Protein AF-A0A1Q6HE09-F1 (afdb_monomer)

Sequence (109 aa):
MLKGKSVRYVHKNDDCKEWLILRAIYGRANKAYDLITKDKTEAYLPMRYRHKIIKGKKKRILEPLIPNIIFVYAERTLIETLVKDTPELYFLNYYYNHFEKGPDGKIFH

pLDDT: mean 80.17, std 18.21, range [34.72, 96.44]

Structure (mmCIF, N/CA/C/O backbone):
data_AF-A0A1Q6HE09-F1
#
_entry.id   AF-A0A1Q6HE09-F1
#
loop_
_atom_site.group_PDB
_atom_site.id
_atom_site.type_symbol
_atom_site.label_atom_id
_atom_site.label_alt_id
_atom_site.label_comp_id
_atom_site.label_asym_id
_atom_site.label_entity_id
_atom_site.label_seq_id
_atom_site.pdbx_PDB_ins_code
_atom_site.Cartn_x
_atom_site.Cartn_y
_atom_site.Cartn_z
_atom_site.occupancy
_atom_site.B_iso_or_equiv
_atom_site.auth_seq_id
_atom_site.auth_comp_id
_atom_site.auth_asym_id
_atom_site.auth_atom_id
_atom_site.pdbx_PDB_model_num
ATOM 1 N N . MET A 1 1 ? -13.437 -33.262 -9.861 1.00 34.72 1 MET A N 1
ATOM 2 C CA . MET A 1 1 ? -12.396 -32.286 -9.462 1.00 34.72 1 MET A CA 1
ATOM 3 C C . MET A 1 1 ? -12.398 -31.133 -10.453 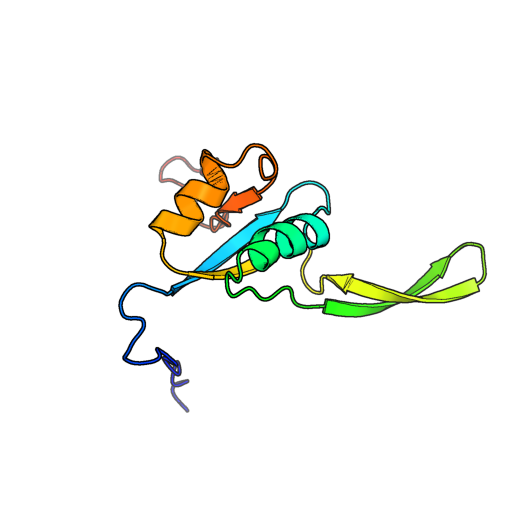1.00 34.72 1 MET A C 1
ATOM 5 O O . MET A 1 1 ? -11.994 -31.320 -11.594 1.00 34.72 1 MET A O 1
ATOM 9 N N . LEU A 1 2 ? -12.916 -29.968 -10.064 1.00 35.47 2 LEU A N 1
ATOM 10 C CA . LEU A 1 2 ? -12.880 -28.775 -10.911 1.00 35.47 2 LEU A CA 1
ATOM 11 C C . LEU A 1 2 ? -11.468 -28.179 -10.839 1.00 35.47 2 LEU A C 1
ATOM 13 O O . LEU A 1 2 ? -11.076 -27.637 -9.810 1.00 35.47 2 LEU A O 1
ATOM 17 N N . LYS A 1 3 ? -10.692 -28.321 -11.920 1.00 40.91 3 LYS A N 1
ATOM 18 C CA . LYS A 1 3 ? -9.442 -27.576 -12.124 1.00 40.91 3 LYS A CA 1
ATOM 19 C C . LYS A 1 3 ? -9.781 -26.085 -12.080 1.00 40.91 3 LYS A C 1
ATOM 21 O O . LYS A 1 3 ? -10.485 -25.595 -12.962 1.00 40.91 3 LYS A O 1
ATOM 26 N N . GLY A 1 4 ? -9.310 -25.385 -11.050 1.00 37.81 4 GLY A N 1
ATOM 27 C CA . GLY A 1 4 ? -9.429 -23.934 -10.955 1.00 37.81 4 GLY A CA 1
ATOM 28 C C . GLY A 1 4 ? -8.797 -23.293 -12.187 1.00 37.81 4 GLY A C 1
ATOM 29 O O . GLY A 1 4 ? -7.599 -23.437 -12.425 1.00 37.81 4 GLY A O 1
ATOM 30 N N . LYS A 1 5 ? -9.613 -22.631 -13.011 1.00 40.75 5 LYS A N 1
ATOM 31 C CA . LYS A 1 5 ? -9.126 -21.830 -14.132 1.00 40.75 5 LYS A CA 1
ATOM 32 C C . LYS A 1 5 ? -8.555 -20.542 -13.546 1.00 40.75 5 LYS A C 1
ATOM 34 O O . LYS A 1 5 ? -9.312 -19.708 -13.059 1.00 40.75 5 LYS A O 1
ATOM 39 N N . SER A 1 6 ? -7.232 -20.392 -13.577 1.00 46.84 6 SER A N 1
ATOM 40 C CA . SER A 1 6 ? -6.602 -19.080 -13.417 1.00 46.84 6 SER A CA 1
ATOM 41 C C . SER A 1 6 ? -7.088 -18.207 -14.571 1.00 46.84 6 SER A C 1
ATOM 43 O O . SER A 1 6 ? -6.779 -18.474 -15.735 1.00 46.84 6 SER A O 1
ATOM 45 N N . VAL A 1 7 ? -7.949 -17.237 -14.271 1.00 51.34 7 VAL A N 1
ATOM 46 C CA . VAL A 1 7 ? -8.474 -16.317 -15.276 1.00 51.34 7 VAL A CA 1
ATOM 47 C C . VAL A 1 7 ? -7.388 -15.275 -15.499 1.00 51.34 7 VAL A C 1
ATOM 49 O O . VAL A 1 7 ? -7.239 -14.344 -14.712 1.00 51.34 7 VAL A O 1
ATOM 52 N N . ARG A 1 8 ? -6.576 -15.460 -16.544 1.00 48.25 8 ARG A N 1
ATOM 53 C CA . ARG A 1 8 ? -5.688 -14.406 -17.039 1.00 48.25 8 ARG A CA 1
ATOM 54 C C . ARG A 1 8 ? -6.568 -13.295 -17.615 1.00 48.25 8 ARG A C 1
ATOM 56 O O . ARG A 1 8 ? -6.840 -13.279 -18.810 1.00 48.25 8 ARG A O 1
ATOM 63 N N . TYR A 1 9 ? -7.042 -12.391 -16.763 1.00 51.88 9 TYR A N 1
ATOM 64 C CA . TYR A 1 9 ? -7.539 -11.084 -17.187 1.00 51.88 9 TYR A CA 1
ATOM 65 C C . TYR A 1 9 ? -6.330 -10.231 -17.581 1.00 51.88 9 TYR A C 1
ATOM 67 O O . TYR A 1 9 ? -5.954 -9.306 -16.874 1.00 51.88 9 TYR A O 1
ATOM 75 N N . VAL A 1 10 ? -5.665 -10.602 -18.674 1.00 52.59 10 VAL A N 1
ATOM 76 C CA . VAL A 1 10 ? -4.670 -9.740 -19.307 1.00 52.59 10 VAL A CA 1
ATOM 77 C C . VAL A 1 10 ? -5.427 -9.005 -20.397 1.00 52.59 10 VAL A C 1
ATOM 79 O O . VAL A 1 10 ? -5.881 -9.613 -21.370 1.00 52.59 10 VAL A O 1
ATOM 82 N N . HIS A 1 11 ? -5.656 -7.710 -20.185 1.00 53.38 11 HIS A N 1
ATOM 83 C CA . HIS A 1 11 ? -6.131 -6.837 -21.247 1.00 53.38 11 HIS A CA 1
ATOM 84 C C . HIS A 1 11 ? -5.120 -6.941 -22.393 1.00 53.38 11 HIS A C 1
ATOM 86 O O . HIS A 1 11 ? -3.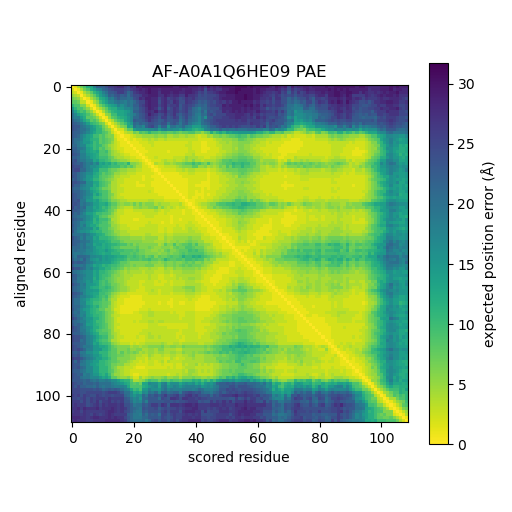952 -6.618 -22.219 1.00 53.38 11 HIS A O 1
ATOM 92 N N . LYS A 1 12 ? -5.572 -7.406 -23.561 1.00 51.88 12 LYS A N 1
ATOM 93 C CA . LYS A 1 12 ? -4.769 -7.728 -24.760 1.00 51.88 12 LYS A CA 1
ATOM 94 C C . LYS A 1 12 ? -3.986 -6.535 -25.363 1.00 51.88 12 LYS A C 1
ATOM 96 O O . LYS A 1 12 ? -3.427 -6.669 -26.440 1.00 51.88 12 LYS A O 1
ATOM 101 N N . ASN A 1 13 ? -4.009 -5.378 -24.696 1.00 55.62 13 ASN A N 1
ATOM 102 C CA . ASN A 1 13 ? -3.363 -4.124 -25.089 1.00 55.62 13 ASN A CA 1
ATOM 103 C C . ASN A 1 13 ? -2.250 -3.688 -24.109 1.00 55.62 13 ASN A C 1
ATOM 105 O O . ASN A 1 13 ? -1.630 -2.657 -24.336 1.00 55.62 13 ASN A O 1
ATOM 109 N N . ASP A 1 14 ? -2.016 -4.437 -23.025 1.00 61.16 14 ASP A N 1
ATOM 110 C CA . ASP A 1 14 ? -1.046 -4.136 -21.961 1.00 61.16 14 ASP A CA 1
ATOM 111 C C . ASP A 1 14 ? -0.009 -5.274 -21.854 1.00 61.16 14 ASP A C 1
ATOM 113 O O . ASP A 1 14 ? 0.302 -5.744 -20.763 1.00 61.16 14 ASP A O 1
ATOM 117 N N . ASP A 1 15 ? 0.527 -5.750 -22.984 1.00 68.06 15 ASP A N 1
ATOM 118 C CA . ASP A 1 15 ? 1.436 -6.915 -23.036 1.00 68.06 15 ASP A CA 1
ATOM 119 C C . ASP A 1 15 ? 2.695 -6.774 -22.146 1.00 68.06 15 ASP A C 1
ATOM 121 O O . ASP A 1 15 ? 3.351 -7.771 -21.844 1.00 68.06 15 ASP A O 1
ATOM 125 N N . CYS A 1 16 ? 3.006 -5.560 -21.675 1.00 81.69 16 CYS A N 1
ATOM 126 C CA . CYS A 1 16 ? 4.119 -5.269 -20.768 1.00 81.69 16 CYS A CA 1
ATOM 127 C C . CYS A 1 16 ? 3.726 -5.100 -19.288 1.00 81.69 16 CYS A C 1
ATOM 129 O O . CYS A 1 16 ? 4.623 -5.029 -18.446 1.00 81.69 16 CYS A O 1
ATOM 131 N N . LYS A 1 17 ? 2.433 -5.007 -18.937 1.00 88.62 17 LYS A N 1
ATOM 132 C CA . LYS A 1 17 ? 2.010 -4.825 -17.538 1.00 88.62 17 LYS A CA 1
ATOM 133 C C . LYS A 1 17 ? 1.675 -6.152 -16.874 1.00 88.62 17 LYS A C 1
ATOM 135 O O . LYS A 1 17 ? 1.031 -7.029 -17.445 1.00 88.62 17 LYS A O 1
ATOM 140 N N . GLU A 1 18 ? 2.050 -6.263 -15.610 1.00 88.69 18 GLU A N 1
ATOM 141 C CA . GLU A 1 18 ? 1.722 -7.400 -14.760 1.00 88.69 18 GLU A CA 1
ATOM 142 C C . GLU A 1 18 ? 1.332 -6.934 -13.353 1.00 88.69 18 GLU A C 1
ATOM 144 O O . GLU A 1 18 ? 1.621 -5.811 -12.938 1.00 88.69 18 GLU A O 1
ATOM 149 N N . TRP A 1 19 ? 0.644 -7.803 -12.610 1.00 91.56 19 TRP A N 1
ATOM 150 C CA . TRP A 1 19 ? 0.371 -7.572 -11.195 1.00 91.56 19 TRP A CA 1
ATOM 151 C C . TRP A 1 19 ? 1.619 -7.891 -10.372 1.00 91.56 19 TRP A C 1
ATOM 153 O O . TRP A 1 19 ? 2.014 -9.049 -10.244 1.00 91.56 19 TRP A O 1
ATOM 163 N N . LEU A 1 20 ? 2.205 -6.859 -9.778 1.00 91.25 20 LEU A N 1
ATOM 164 C CA . LEU A 1 20 ? 3.363 -6.917 -8.896 1.00 91.25 20 LEU A CA 1
ATOM 165 C C . LEU A 1 20 ? 2.928 -6.669 -7.450 1.00 91.25 20 LEU A C 1
ATOM 167 O O . LEU A 1 20 ? 1.972 -5.940 -7.178 1.00 91.25 20 LEU A O 1
ATOM 171 N N 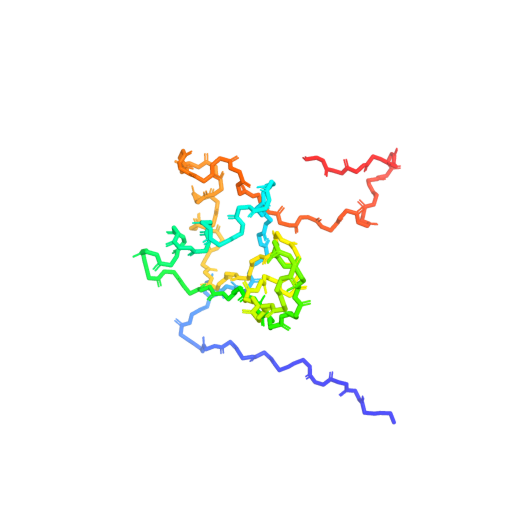. ILE A 1 21 ? 3.632 -7.293 -6.505 1.00 92.31 21 ILE A N 1
ATOM 172 C CA . ILE A 1 21 ? 3.354 -7.151 -5.074 1.00 92.31 21 ILE A CA 1
ATOM 173 C C . ILE A 1 21 ? 4.488 -6.359 -4.434 1.00 92.31 21 ILE A C 1
ATOM 175 O O . ILE A 1 21 ? 5.655 -6.746 -4.510 1.00 92.31 21 ILE A O 1
ATOM 179 N N . LEU A 1 22 ? 4.130 -5.268 -3.766 1.00 92.62 22 LEU A N 1
ATOM 180 C CA . LEU A 1 22 ? 5.050 -4.397 -3.049 1.00 92.62 22 LEU A CA 1
ATOM 181 C C . LEU A 1 22 ? 4.781 -4.427 -1.547 1.00 92.62 22 LEU A C 1
ATOM 183 O O . LEU A 1 22 ? 3.652 -4.616 -1.087 1.00 92.62 22 LEU A O 1
ATOM 187 N N . ARG A 1 23 ? 5.847 -4.213 -0.777 1.00 91.56 23 ARG A N 1
ATOM 188 C CA . ARG A 1 23 ? 5.848 -4.164 0.679 1.00 91.56 23 ARG A CA 1
ATOM 189 C C . ARG A 1 23 ? 6.274 -2.786 1.177 1.00 91.56 23 ARG A C 1
ATOM 191 O O . ARG A 1 23 ? 7.396 -2.360 0.926 1.00 91.56 23 ARG A O 1
ATOM 198 N N . ALA A 1 24 ? 5.419 -2.126 1.955 1.00 91.75 24 ALA A N 1
ATOM 199 C CA . ALA A 1 24 ? 5.729 -0.863 2.628 1.00 91.75 24 ALA A CA 1
ATOM 200 C C . ALA A 1 24 ? 6.128 -1.094 4.096 1.00 91.75 24 ALA A C 1
ATOM 2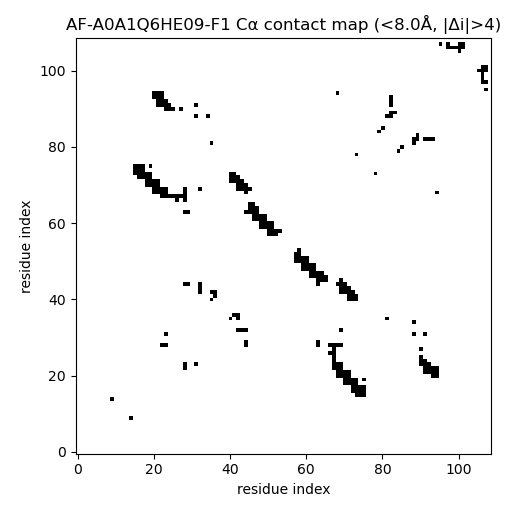02 O O . ALA A 1 24 ? 5.352 -1.632 4.880 1.00 91.75 24 ALA A O 1
ATOM 203 N N . ILE A 1 25 ? 7.317 -0.674 4.519 1.00 88.75 25 ILE A N 1
ATOM 204 C CA . ILE A 1 25 ? 7.787 -0.889 5.898 1.00 88.75 25 ILE A CA 1
ATOM 205 C C . ILE A 1 25 ? 7.111 0.114 6.861 1.00 88.75 25 ILE A C 1
ATOM 207 O O . ILE A 1 25 ? 6.699 1.209 6.475 1.00 88.75 25 ILE A O 1
ATOM 211 N N . TYR A 1 26 ? 6.995 -0.260 8.140 1.00 82.31 26 TYR A N 1
ATOM 212 C CA . TYR A 1 26 ? 6.545 0.602 9.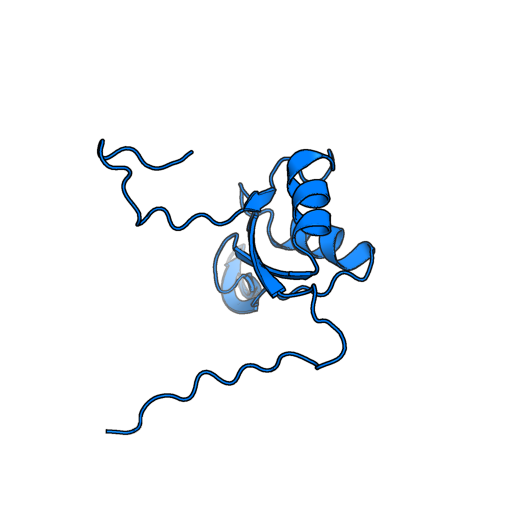246 1.00 82.31 26 TYR A CA 1
ATOM 213 C C . TYR A 1 26 ? 5.094 1.107 9.155 1.00 82.31 26 TYR A C 1
ATOM 215 O O . TYR A 1 26 ? 4.796 2.212 9.605 1.00 82.31 26 TYR A O 1
ATOM 223 N N . GLY A 1 27 ? 4.166 0.322 8.591 1.00 81.31 27 GLY A N 1
ATOM 224 C CA . GLY A 1 27 ? 2.743 0.695 8.562 1.00 81.31 27 GLY A CA 1
ATOM 225 C C . GLY A 1 27 ? 2.415 1.802 7.559 1.00 81.31 27 GLY A C 1
ATOM 226 O O . GLY A 1 27 ? 1.350 2.411 7.634 1.00 81.31 27 GLY A O 1
ATOM 227 N N . ARG A 1 28 ? 3.318 2.075 6.611 1.00 89.19 28 ARG A N 1
ATOM 228 C CA . ARG A 1 28 ? 3.208 3.177 5.642 1.00 89.19 28 ARG A CA 1
ATOM 229 C C . ARG A 1 28 ? 2.492 2.783 4.347 1.00 89.19 28 ARG A C 1
ATOM 231 O O . ARG A 1 28 ? 2.634 3.474 3.345 1.00 89.19 28 ARG A O 1
ATOM 238 N N . ALA A 1 29 ? 1.716 1.698 4.367 1.00 90.81 29 ALA A N 1
ATOM 239 C CA . ALA A 1 29 ? 1.013 1.175 3.193 1.00 90.81 29 ALA A CA 1
ATOM 240 C C . ALA A 1 29 ? 0.096 2.217 2.537 1.00 90.81 29 ALA A C 1
ATOM 242 O O . ALA A 1 29 ? 0.168 2.400 1.329 1.00 90.81 29 ALA A O 1
ATOM 243 N N . ASN A 1 30 ? -0.694 2.951 3.332 1.00 91.94 30 ASN A N 1
ATOM 244 C CA . ASN A 1 30 ? -1.569 4.007 2.810 1.00 91.94 30 ASN A CA 1
ATOM 245 C C . ASN A 1 30 ? -0.755 5.107 2.109 1.00 91.94 30 ASN A C 1
ATOM 247 O O . ASN A 1 30 ? -1.056 5.461 0.982 1.00 91.94 30 ASN A O 1
ATOM 251 N N . LYS A 1 31 ? 0.338 5.574 2.732 1.00 92.06 31 LYS A N 1
ATOM 252 C CA . LYS A 1 31 ? 1.199 6.610 2.144 1.00 92.06 31 LYS A CA 1
ATOM 253 C C . LYS A 1 31 ? 1.855 6.143 0.841 1.00 92.06 31 LYS A C 1
ATOM 255 O O . LYS A 1 31 ? 1.920 6.910 -0.109 1.00 92.06 31 LYS A O 1
ATOM 260 N N . ALA A 1 32 ? 2.359 4.909 0.798 1.00 92.50 32 ALA A N 1
ATOM 261 C CA . ALA A 1 32 ? 2.905 4.343 -0.435 1.00 92.50 32 ALA A CA 1
ATOM 262 C C . ALA A 1 32 ? 1.829 4.238 -1.522 1.00 92.50 32 ALA A C 1
ATOM 264 O O . ALA A 1 32 ? 2.088 4.617 -2.655 1.00 92.50 32 ALA A O 1
ATOM 265 N N . TYR A 1 33 ? 0.624 3.782 -1.176 1.00 93.88 33 TYR A N 1
ATOM 266 C CA . TYR A 1 33 ? -0.495 3.715 -2.113 1.00 93.88 33 TYR A CA 1
ATOM 267 C C . TYR A 1 33 ? -0.849 5.096 -2.685 1.00 93.88 33 TYR A C 1
ATO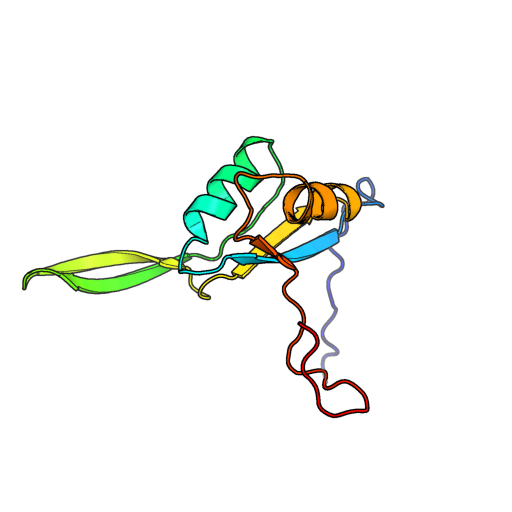M 269 O O . TYR A 1 33 ? -0.976 5.236 -3.901 1.00 93.88 33 TYR A O 1
ATOM 277 N N . ASP A 1 34 ? -0.928 6.124 -1.837 1.00 93.56 34 ASP A N 1
ATOM 278 C CA . ASP A 1 34 ? -1.213 7.499 -2.260 1.00 93.56 34 ASP A CA 1
ATOM 279 C C . ASP A 1 34 ? -0.141 8.031 -3.228 1.00 93.56 34 ASP A C 1
ATOM 281 O O . ASP A 1 34 ? -0.465 8.677 -4.220 1.00 93.56 34 ASP A O 1
ATOM 285 N N . LEU A 1 35 ? 1.138 7.731 -2.972 1.00 92.50 35 LEU A N 1
ATOM 286 C CA . LEU A 1 35 ? 2.250 8.139 -3.836 1.00 92.50 35 LEU A CA 1
ATOM 287 C C . LEU A 1 35 ? 2.270 7.379 -5.169 1.00 92.50 35 LEU A C 1
ATOM 289 O O . LEU A 1 35 ? 2.436 8.001 -6.210 1.00 92.50 35 LEU A O 1
ATOM 293 N N . ILE A 1 36 ? 2.048 6.060 -5.156 1.00 91.94 36 ILE A N 1
ATOM 294 C CA . ILE A 1 36 ? 2.013 5.227 -6.372 1.00 91.94 36 ILE A CA 1
ATOM 295 C C . ILE A 1 36 ? 0.864 5.664 -7.293 1.00 91.94 36 ILE A C 1
ATOM 297 O O . ILE A 1 36 ? 1.039 5.796 -8.503 1.00 91.94 36 ILE A O 1
ATOM 301 N N . THR A 1 37 ? -0.316 5.912 -6.720 1.00 92.81 37 THR A N 1
ATOM 302 C CA . THR A 1 37 ? -1.525 6.262 -7.487 1.00 92.81 37 THR A CA 1
ATOM 303 C C . THR A 1 37 ? -1.556 7.717 -7.955 1.00 92.81 37 THR A C 1
ATOM 305 O O . THR A 1 37 ? -2.312 8.039 -8.874 1.00 92.81 37 THR A O 1
ATOM 308 N N . LYS A 1 38 ? -0.714 8.591 -7.385 1.00 91.12 38 LYS A N 1
ATOM 309 C CA . LYS A 1 38 ? -0.584 10.002 -7.787 1.00 91.12 38 LYS A CA 1
ATOM 310 C C . LYS A 1 38 ? -0.263 10.155 -9.275 1.00 91.12 38 LYS A C 1
ATOM 312 O O . LYS A 1 38 ? -0.864 10.997 -9.939 1.00 91.12 38 LYS A O 1
ATOM 317 N N . ASP A 1 39 ? 0.597 9.287 -9.802 1.00 83.81 39 ASP A N 1
ATOM 318 C CA . ASP A 1 39 ? 1.014 9.297 -11.210 1.00 83.81 39 ASP A CA 1
ATOM 319 C C . ASP A 1 39 ? 0.107 8.431 -12.105 1.00 83.81 39 ASP A C 1
ATOM 321 O O . ASP A 1 39 ? 0.486 8.035 -13.204 1.00 83.81 39 ASP A O 1
ATOM 325 N N . LYS A 1 40 ? -1.123 8.148 -11.647 1.00 86.94 40 LYS A N 1
ATOM 326 C CA . LYS A 1 40 ? -2.123 7.296 -12.318 1.00 86.94 40 LYS A CA 1
ATOM 327 C C . LYS A 1 40 ? -1.697 5.834 -12.498 1.00 86.94 40 LYS A C 1
ATOM 329 O O . LYS A 1 40 ? -2.324 5.116 -13.274 1.00 86.94 40 LYS A O 1
ATOM 334 N N . THR A 1 41 ? -0.684 5.376 -11.762 1.00 90.31 41 THR A N 1
ATOM 335 C CA . THR A 1 41 ? -0.344 3.951 -11.688 1.00 90.31 41 THR A CA 1
ATOM 336 C C . THR A 1 41 ? -1.508 3.185 -11.070 1.00 90.31 41 THR A C 1
ATOM 338 O O . THR A 1 41 ? -2.015 3.549 -10.005 1.00 90.31 41 THR A O 1
ATOM 341 N N . GLU A 1 42 ? -1.929 2.108 -11.724 1.00 93.56 42 GLU A N 1
ATOM 342 C CA . GLU A 1 42 ? -2.985 1.242 -11.216 1.00 93.56 42 GLU A CA 1
ATOM 343 C C . GLU A 1 42 ? -2.473 0.462 -10.003 1.00 93.56 42 GLU A C 1
ATOM 345 O O . GLU A 1 42 ? -1.506 -0.292 -10.086 1.00 93.56 42 GLU A O 1
ATOM 350 N N . ALA A 1 43 ? -3.116 0.640 -8.852 1.00 94.56 43 ALA A N 1
ATOM 351 C CA . ALA A 1 43 ? -2.767 -0.072 -7.634 1.00 94.56 43 ALA A CA 1
ATOM 352 C C . ALA A 1 43 ? -4.018 -0.465 -6.852 1.00 94.56 43 ALA A C 1
ATOM 354 O O . ALA A 1 43 ? -5.069 0.166 -6.937 1.00 94.56 43 ALA A O 1
ATOM 355 N N . TYR A 1 44 ? -3.880 -1.504 -6.038 1.00 94.94 44 TYR A N 1
ATOM 356 C CA . TYR A 1 44 ? -4.905 -2.000 -5.143 1.00 94.94 44 TYR A CA 1
ATOM 357 C C . TYR A 1 44 ? -4.320 -2.245 -3.750 1.00 94.94 44 TYR A C 1
ATOM 359 O O . TYR A 1 44 ? -3.435 -3.080 -3.551 1.00 94.94 44 TYR A O 1
ATOM 367 N N . LEU A 1 45 ? -4.843 -1.515 -2.765 1.00 94.50 45 LEU A N 1
ATOM 368 C CA . LEU A 1 45 ? -4.584 -1.734 -1.347 1.00 94.50 45 LEU A CA 1
ATOM 369 C C . LEU A 1 45 ? -5.864 -2.295 -0.713 1.00 94.50 45 LEU A C 1
ATOM 371 O O . LEU A 1 45 ? -6.836 -1.555 -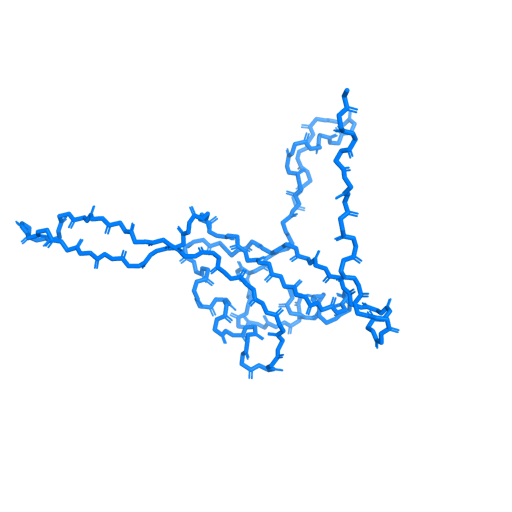0.550 1.00 94.50 45 LEU A O 1
ATOM 375 N N . PRO A 1 46 ? -5.917 -3.592 -0.362 1.00 93.75 46 PRO A N 1
ATOM 376 C CA . PRO A 1 46 ? -7.120 -4.164 0.221 1.00 93.75 46 PRO A CA 1
ATOM 377 C C . PRO A 1 46 ? -7.369 -3.556 1.604 1.00 93.75 46 PRO A C 1
ATOM 379 O O . PRO A 1 46 ? -6.523 -3.647 2.493 1.00 93.75 46 PRO A O 1
ATOM 382 N N . MET A 1 47 ? -8.552 -2.975 1.804 1.00 93.62 47 MET A N 1
ATOM 383 C CA . MET A 1 47 ? -8.957 -2.333 3.058 1.00 93.62 47 MET A CA 1
ATOM 384 C C . MET A 1 47 ? -10.102 -3.097 3.722 1.00 93.62 47 MET A C 1
ATOM 386 O O . MET A 1 47 ? -10.958 -3.675 3.055 1.00 93.62 47 MET A O 1
ATOM 390 N N . ARG A 1 48 ? -10.158 -3.064 5.055 1.00 94.31 48 ARG A N 1
ATOM 391 C CA . ARG A 1 48 ? -11.275 -3.595 5.842 1.00 94.31 48 ARG A CA 1
ATOM 392 C C . ARG A 1 48 ? -11.709 -2.624 6.925 1.00 94.31 48 ARG A C 1
ATOM 394 O O . ARG A 1 48 ? -10.903 -1.871 7.474 1.00 94.31 48 ARG A O 1
ATOM 401 N N . TYR A 1 49 ? -12.976 -2.715 7.307 1.00 95.44 49 TYR A N 1
ATOM 402 C CA . TYR A 1 49 ? -13.452 -2.068 8.520 1.00 95.44 49 TYR A CA 1
ATOM 403 C C . TYR A 1 49 ? -13.172 -2.936 9.745 1.00 95.44 49 TYR A C 1
ATOM 405 O O . TYR A 1 49 ? -13.511 -4.119 9.775 1.00 95.44 49 TYR A O 1
ATOM 413 N N . ARG A 1 50 ? -12.612 -2.331 10.794 1.00 92.88 50 ARG A N 1
ATOM 414 C CA . ARG A 1 50 ? -12.478 -2.956 12.113 1.00 92.88 50 ARG A CA 1
ATOM 415 C C . ARG A 1 50 ? -13.069 -2.055 13.186 1.00 92.88 50 ARG A C 1
ATOM 417 O O . ARG A 1 50 ? -12.918 -0.836 13.145 1.00 92.88 50 ARG A O 1
ATOM 424 N N . HIS A 1 51 ? -13.716 -2.653 14.178 1.00 94.94 51 HIS A N 1
ATOM 425 C CA . HIS A 1 51 ? -14.102 -1.928 15.381 1.00 94.94 51 HIS A CA 1
ATOM 426 C C . HIS A 1 51 ? -12.928 -1.930 16.362 1.00 94.94 51 HIS A C 1
ATOM 428 O O . HIS A 1 51 ? -12.419 -2.995 16.711 1.00 94.94 51 HIS A O 1
ATOM 434 N N . LYS A 1 52 ? -12.494 -0.749 16.806 1.00 93.94 52 LYS A N 1
ATOM 435 C CA . LYS A 1 52 ? -11.493 -0.586 17.869 1.00 93.94 52 LYS A CA 1
ATOM 436 C C . LYS A 1 52 ? -12.037 0.332 18.953 1.00 93.94 52 LYS A C 1
ATOM 438 O O . LYS A 1 52 ? -12.789 1.261 18.665 1.00 93.94 52 LYS A O 1
ATOM 443 N N . ILE A 1 53 ? -11.653 0.075 20.197 1.00 95.44 53 ILE A N 1
ATOM 444 C CA . ILE A 1 53 ? -11.901 1.000 21.303 1.00 95.44 53 ILE A CA 1
ATOM 445 C C . ILE A 1 53 ? -10.757 2.011 21.295 1.00 95.44 53 ILE A C 1
ATOM 447 O O . ILE A 1 53 ? -9.599 1.644 21.469 1.00 95.44 53 ILE A O 1
ATOM 451 N N . ILE A 1 54 ? -11.073 3.279 21.047 1.00 92.25 54 ILE A N 1
ATOM 452 C CA . ILE A 1 54 ? -10.101 4.375 21.020 1.00 92.25 54 ILE A CA 1
ATOM 453 C C . ILE A 1 54 ? -10.581 5.414 22.023 1.00 92.25 54 ILE A C 1
ATOM 455 O O . ILE A 1 54 ? -11.666 5.974 21.856 1.00 92.25 54 ILE A O 1
ATOM 459 N N . LYS A 1 55 ? -9.777 5.666 23.065 1.00 92.81 55 LYS A N 1
ATOM 460 C CA . LYS A 1 55 ? -10.132 6.561 24.183 1.00 92.81 55 LYS A CA 1
ATOM 461 C C . LYS A 1 55 ? -11.494 6.199 24.809 1.00 92.81 55 LYS A C 1
ATOM 463 O O . LYS A 1 55 ? -12.375 7.044 24.928 1.00 92.81 55 LYS A O 1
ATOM 468 N N . GLY A 1 56 ? -11.702 4.913 25.108 1.00 94.69 56 GLY A N 1
ATOM 469 C CA . GLY A 1 56 ? -12.927 4.401 25.743 1.00 94.69 56 GLY A CA 1
ATOM 470 C C . GLY A 1 56 ? -14.172 4.323 24.848 1.00 94.69 56 GLY A C 1
ATOM 471 O O . GLY A 1 56 ? -15.186 3.784 25.274 1.00 94.69 56 GLY A O 1
ATOM 472 N N . LYS A 1 57 ? -14.120 4.803 23.597 1.00 95.44 57 LYS A N 1
ATOM 473 C CA . LYS A 1 57 ? -15.258 4.770 22.662 1.00 95.44 57 LYS A CA 1
ATOM 474 C C . LYS A 1 57 ? -15.018 3.769 21.532 1.00 95.44 57 LYS A C 1
ATOM 476 O O . LYS A 1 57 ? -13.941 3.756 20.932 1.00 95.44 57 LYS A O 1
ATOM 481 N N . LYS A 1 58 ? -16.028 2.952 21.202 1.00 96.12 58 LYS A N 1
ATOM 482 C CA . LYS A 1 58 ? -15.998 2.052 20.036 1.00 96.12 58 LYS A CA 1
ATOM 483 C C . LYS A 1 58 ? -16.056 2.889 18.758 1.00 96.12 58 LYS A C 1
ATOM 485 O O . LYS A 1 58 ? -17.006 3.635 18.543 1.00 96.12 58 LYS A O 1
ATOM 490 N N . LYS A 1 59 ? -15.040 2.763 17.908 1.00 96.44 59 LYS A N 1
ATOM 491 C CA . LYS A 1 59 ? -14.949 3.424 16.604 1.00 96.44 59 LYS A CA 1
ATOM 492 C C . LYS A 1 59 ? -14.797 2.389 15.499 1.00 96.44 59 LYS A C 1
ATOM 494 O O . LYS A 1 59 ? -14.081 1.402 15.668 1.00 96.44 59 LYS A O 1
ATOM 499 N N . ARG A 1 60 ? -15.450 2.633 14.363 1.00 95.75 60 ARG A N 1
ATOM 500 C CA . ARG A 1 60 ? -15.216 1.899 13.117 1.00 95.75 60 ARG A CA 1
ATOM 501 C C . ARG A 1 60 ? -14.059 2.574 12.386 1.00 95.75 60 ARG A C 1
ATOM 503 O O . ARG A 1 60 ? -14.171 3.741 12.029 1.00 95.75 60 ARG A O 1
ATOM 510 N N . ILE A 1 61 ? -12.957 1.860 12.200 1.00 94.00 61 ILE A N 1
ATOM 511 C CA . ILE A 1 61 ? -11.778 2.347 11.481 1.00 94.00 61 ILE A CA 1
ATOM 512 C C . ILE A 1 61 ? -11.601 1.574 10.176 1.00 94.00 61 ILE A C 1
ATOM 514 O O . ILE A 1 61 ? -11.932 0.390 10.120 1.00 94.00 61 ILE A O 1
ATOM 518 N N . LEU A 1 62 ? -11.095 2.246 9.146 1.00 92.62 62 LEU A N 1
ATOM 519 C CA . LEU A 1 62 ? -10.662 1.628 7.897 1.00 92.62 62 LEU A CA 1
ATOM 520 C C . LEU A 1 62 ? -9.156 1.367 8.004 1.00 92.62 62 LEU A C 1
ATOM 522 O O . LEU A 1 62 ? -8.392 2.291 8.276 1.00 92.62 62 LEU A O 1
ATOM 526 N N . GLU A 1 63 ? -8.732 0.119 7.849 1.00 90.75 63 GLU A N 1
ATOM 527 C CA . GLU A 1 63 ? -7.320 -0.276 7.911 1.00 90.75 63 GLU A CA 1
ATOM 528 C C . GLU A 1 63 ? -6.984 -1.272 6.794 1.00 90.75 63 GLU A C 1
ATOM 530 O O . GLU A 1 63 ? -7.892 -1.967 6.326 1.00 90.75 63 GLU A O 1
ATOM 535 N N . PRO A 1 64 ? -5.706 -1.382 6.382 1.00 91.62 64 PRO A N 1
ATOM 536 C CA . PRO A 1 64 ? -5.280 -2.428 5.461 1.00 91.62 64 PRO A CA 1
ATOM 537 C C . PRO A 1 64 ? -5.687 -3.819 5.963 1.00 91.62 64 PRO A C 1
ATOM 539 O O . PRO A 1 64 ? -5.462 -4.169 7.126 1.00 91.62 64 PRO A O 1
ATOM 542 N N . LEU A 1 65 ? -6.299 -4.614 5.084 1.00 90.88 65 LEU A N 1
ATOM 543 C CA . LEU A 1 65 ? -6.684 -6.001 5.346 1.00 90.88 65 LEU A CA 1
ATOM 544 C C . LEU A 1 65 ? -5.446 -6.856 5.612 1.00 90.88 65 LEU A C 1
ATOM 546 O O . LEU A 1 65 ? -5.421 -7.628 6.573 1.00 90.88 65 LEU A O 1
ATOM 550 N N . ILE A 1 66 ? -4.432 -6.679 4.767 1.00 88.31 66 ILE A N 1
ATOM 551 C CA . ILE A 1 66 ? -3.118 -7.287 4.905 1.00 88.31 66 ILE A CA 1
ATOM 552 C C . ILE A 1 66 ? -2.139 -6.156 5.229 1.00 88.31 66 ILE A C 1
ATOM 554 O O . ILE A 1 66 ? -2.030 -5.206 4.450 1.00 88.31 66 ILE A O 1
ATOM 558 N N . PRO A 1 67 ? -1.442 -6.205 6.375 1.00 85.94 67 PRO A N 1
ATOM 559 C CA . PRO A 1 67 ? -0.488 -5.167 6.722 1.00 85.94 67 PRO A CA 1
ATOM 560 C C . PRO A 1 67 ? 0.596 -5.046 5.655 1.00 85.94 67 PRO A C 1
ATOM 562 O O . PRO A 1 67 ? 1.176 -6.049 5.246 1.00 85.94 67 PRO A O 1
ATOM 565 N N . ASN A 1 68 ? 0.923 -3.808 5.283 1.00 90.12 68 ASN A N 1
ATOM 566 C CA . ASN A 1 68 ? 2.110 -3.478 4.496 1.00 90.12 68 ASN A CA 1
ATOM 567 C C . ASN A 1 68 ? 2.156 -4.033 3.064 1.00 90.12 68 ASN A C 1
ATOM 569 O O . ASN A 1 68 ? 3.191 -3.858 2.437 1.00 90.12 68 ASN A O 1
ATOM 573 N N . ILE A 1 69 ? 1.097 -4.658 2.541 1.00 92.06 69 ILE A N 1
ATOM 574 C CA . ILE A 1 69 ? 1.072 -5.227 1.183 1.00 92.06 69 ILE A CA 1
ATOM 575 C C . ILE A 1 69 ? 0.235 -4.353 0.248 1.00 92.06 69 ILE A C 1
ATOM 577 O O . ILE A 1 69 ? -0.886 -3.978 0.586 1.00 92.06 69 ILE A O 1
ATOM 581 N N . ILE A 1 70 ? 0.789 -4.060 -0.929 1.00 94.12 70 ILE A N 1
ATOM 582 C CA . ILE A 1 70 ? 0.159 -3.286 -2.001 1.00 94.12 70 ILE A CA 1
ATOM 583 C C . ILE A 1 70 ? 0.298 -4.082 -3.299 1.00 94.12 70 ILE A C 1
ATOM 585 O O . ILE A 1 70 ? 1.383 -4.569 -3.610 1.00 94.12 70 ILE A O 1
ATOM 589 N N . PHE A 1 71 ? -0.788 -4.208 -4.052 1.00 94.25 71 PHE A N 1
ATOM 590 C CA . PHE A 1 71 ? -0.773 -4.777 -5.397 1.00 94.25 71 PHE A CA 1
ATOM 591 C C . PHE A 1 71 ? -0.677 -3.633 -6.401 1.00 94.25 71 PHE A C 1
ATOM 593 O O . PHE A 1 71 ? -1.397 -2.649 -6.259 1.00 94.25 71 PHE A O 1
ATOM 600 N N . VAL A 1 72 ? 0.193 -3.738 -7.396 1.00 93.94 72 VAL A N 1
ATOM 601 C CA . VAL A 1 72 ? 0.388 -2.701 -8.418 1.00 93.94 72 VAL A CA 1
ATOM 602 C C . VAL A 1 72 ? 0.336 -3.355 -9.788 1.00 93.94 72 VAL A C 1
ATOM 604 O O . VAL A 1 72 ? 0.966 -4.387 -9.987 1.00 93.94 72 VAL A O 1
ATOM 607 N N . TYR A 1 73 ? -0.429 -2.788 -10.713 1.00 92.88 73 TYR A N 1
ATOM 608 C CA . TYR A 1 73 ? -0.542 -3.257 -12.088 1.00 92.88 73 TYR A CA 1
ATOM 609 C C . TYR A 1 73 ? 0.223 -2.307 -13.006 1.00 92.88 73 TYR A C 1
ATOM 611 O O . TYR A 1 73 ? -0.214 -1.192 -13.290 1.00 92.88 73 TYR A O 1
ATOM 619 N N . ALA A 1 74 ? 1.422 -2.722 -13.404 1.00 91.31 74 ALA A N 1
ATOM 620 C CA . ALA A 1 74 ? 2.371 -1.863 -14.098 1.00 91.31 74 ALA A CA 1
ATOM 621 C C . ALA A 1 74 ? 3.438 -2.678 -14.833 1.00 91.31 74 ALA A C 1
ATOM 623 O O . ALA A 1 74 ? 3.573 -3.885 -14.630 1.00 91.31 74 ALA A O 1
ATOM 624 N N . GLU A 1 75 ? 4.219 -1.998 -15.670 1.00 90.88 75 GLU A N 1
ATOM 625 C CA . GLU A 1 75 ? 5.453 -2.556 -16.213 1.00 90.88 75 GLU A CA 1
ATOM 626 C C . GLU A 1 75 ? 6.509 -2.678 -15.107 1.00 90.88 75 GLU A C 1
ATOM 628 O O . GLU A 1 75 ? 6.631 -1.811 -14.236 1.00 90.88 75 GLU A O 1
ATOM 633 N N . ARG A 1 76 ? 7.305 -3.747 -15.149 1.00 88.25 76 ARG A N 1
ATOM 634 C CA . ARG A 1 76 ? 8.351 -4.001 -14.151 1.00 88.25 76 ARG A CA 1
ATOM 635 C C . ARG A 1 76 ? 9.379 -2.871 -14.062 1.00 88.25 76 ARG A C 1
ATOM 637 O O . ARG A 1 76 ? 9.786 -2.520 -12.959 1.00 88.25 76 ARG A O 1
ATOM 644 N N . THR A 1 77 ? 9.748 -2.269 -15.191 1.00 89.62 77 THR A N 1
ATOM 645 C CA . THR A 1 77 ? 10.692 -1.140 -15.259 1.00 89.62 77 THR A CA 1
ATOM 646 C C . THR A 1 77 ? 10.205 0.061 -14.443 1.00 89.62 77 THR A C 1
ATOM 648 O O . THR A 1 77 ? 10.965 0.605 -13.646 1.00 89.62 77 THR A O 1
ATOM 651 N N . LEU A 1 78 ? 8.914 0.407 -14.536 1.00 90.06 78 LEU A N 1
ATOM 652 C CA . LEU A 1 78 ? 8.295 1.461 -13.726 1.00 90.06 78 LEU A CA 1
ATOM 653 C C . LEU A 1 78 ? 8.397 1.149 -12.229 1.00 90.06 78 LEU A C 1
ATOM 655 O O . LEU A 1 78 ? 8.724 2.022 -11.426 1.00 90.06 78 LEU A O 1
ATOM 659 N N . ILE A 1 79 ? 8.133 -0.100 -11.841 1.00 90.19 79 ILE A N 1
ATOM 660 C CA . ILE A 1 79 ? 8.212 -0.504 -10.436 1.00 90.19 79 ILE A CA 1
ATOM 661 C C . ILE A 1 79 ? 9.654 -0.485 -9.925 1.00 90.19 79 ILE A C 1
ATOM 663 O O . ILE A 1 79 ? 9.890 -0.093 -8.783 1.00 90.19 79 ILE A O 1
ATOM 667 N N . GLU A 1 80 ? 10.633 -0.855 -10.750 1.00 89.25 80 GLU A N 1
ATOM 668 C CA . GLU A 1 80 ? 12.047 -0.716 -10.397 1.00 89.25 80 GLU A CA 1
ATOM 669 C C . GLU A 1 80 ? 12.417 0.741 -10.106 1.00 89.25 80 GLU A C 1
ATOM 671 O O . GLU A 1 80 ? 13.032 0.994 -9.070 1.00 89.25 80 GLU A O 1
ATOM 676 N N . THR A 1 81 ? 11.965 1.691 -10.929 1.00 89.06 81 THR A N 1
ATOM 677 C CA . THR A 1 81 ? 12.149 3.130 -10.679 1.00 89.06 81 THR A CA 1
ATOM 678 C C . THR A 1 81 ? 11.451 3.588 -9.393 1.00 89.06 81 THR A C 1
ATOM 680 O O . THR A 1 81 ? 12.029 4.334 -8.600 1.00 89.06 81 THR A O 1
ATOM 683 N N . LEU A 1 82 ? 10.232 3.108 -9.118 1.00 87.44 82 LEU A N 1
ATOM 684 C CA . LEU A 1 82 ? 9.512 3.432 -7.876 1.00 87.44 82 LEU A CA 1
ATOM 685 C C . LEU A 1 82 ? 10.230 2.916 -6.622 1.00 87.44 82 LEU A C 1
ATOM 687 O O . LEU A 1 82 ? 10.206 3.575 -5.585 1.00 87.44 82 LEU A O 1
ATOM 691 N N . VAL A 1 83 ? 10.852 1.739 -6.700 1.00 87.38 83 VAL A N 1
ATOM 692 C CA . VAL A 1 83 ? 11.517 1.094 -5.559 1.00 87.38 83 VAL A CA 1
ATOM 693 C C . VAL A 1 83 ? 12.946 1.608 -5.359 1.00 87.38 83 VAL A C 1
ATOM 695 O O . VAL A 1 83 ? 13.363 1.798 -4.219 1.00 87.38 83 VAL A O 1
ATOM 698 N N . LYS A 1 84 ? 13.708 1.819 -6.438 1.00 85.62 84 LYS A N 1
ATOM 699 C CA . LYS A 1 84 ? 15.140 2.163 -6.367 1.00 85.62 84 LYS A CA 1
ATOM 700 C C . LYS A 1 84 ? 15.404 3.661 -6.458 1.00 85.62 84 LYS A C 1
ATOM 702 O O . LYS A 1 84 ? 16.239 4.173 -5.717 1.00 85.62 84 LYS A O 1
ATOM 707 N N . ASP A 1 85 ? 14.678 4.355 -7.331 1.00 85.19 85 ASP A N 1
ATOM 708 C CA . ASP A 1 85 ? 15.051 5.701 -7.778 1.00 85.19 85 ASP A CA 1
ATOM 709 C C . ASP A 1 85 ? 14.138 6.798 -7.217 1.00 85.19 85 ASP A C 1
ATOM 711 O O . ASP A 1 85 ? 14.373 7.976 -7.470 1.00 85.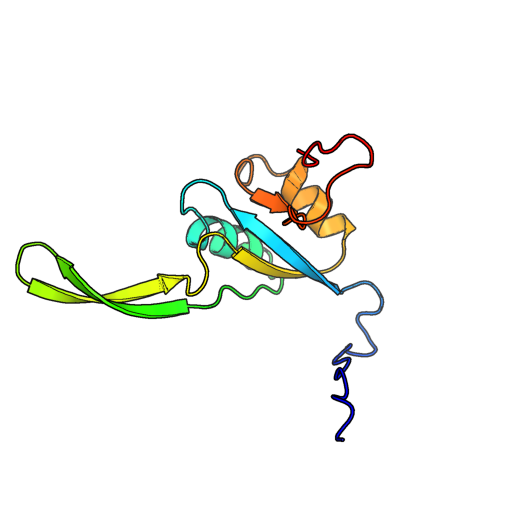19 85 ASP A O 1
ATOM 715 N N . THR A 1 86 ? 13.106 6.441 -6.442 1.00 86.25 86 THR A N 1
ATOM 716 C CA . THR A 1 86 ? 12.148 7.396 -5.864 1.00 86.25 86 THR A CA 1
ATOM 717 C C . THR A 1 86 ? 12.441 7.631 -4.376 1.00 86.25 86 THR A C 1
ATOM 719 O O . THR A 1 86 ? 12.033 6.824 -3.534 1.00 86.25 86 THR A O 1
ATOM 722 N N . PRO A 1 87 ? 13.085 8.754 -3.987 1.00 84.44 87 PRO A N 1
ATOM 723 C CA . PRO A 1 87 ? 13.495 8.993 -2.599 1.00 84.44 87 PRO A CA 1
ATOM 724 C C . PRO A 1 87 ? 12.319 9.042 -1.619 1.00 84.44 87 PRO A C 1
ATOM 726 O O . PRO A 1 87 ? 12.447 8.657 -0.458 1.00 84.44 87 PRO A O 1
ATOM 729 N N . GLU A 1 88 ? 11.145 9.483 -2.078 1.00 85.56 88 GLU A N 1
ATOM 730 C CA . GLU A 1 88 ? 9.920 9.539 -1.273 1.00 85.56 88 GLU A CA 1
ATOM 731 C C . GLU A 1 88 ? 9.398 8.148 -0.879 1.00 85.56 88 GLU A C 1
ATOM 733 O O . GLU A 1 88 ? 8.679 8.022 0.117 1.00 85.56 88 GLU A O 1
ATOM 738 N N . LEU A 1 89 ? 9.793 7.111 -1.625 1.00 86.38 89 LEU A N 1
ATOM 739 C CA . LEU A 1 89 ? 9.383 5.717 -1.475 1.00 86.38 89 LEU A CA 1
ATOM 740 C C . LEU A 1 89 ? 10.501 4.820 -0.927 1.00 86.38 89 LEU A C 1
ATOM 742 O O . LEU A 1 89 ? 10.401 3.605 -1.031 1.00 86.38 89 LEU A O 1
ATOM 746 N N . TYR A 1 90 ? 11.498 5.373 -0.223 1.00 85.75 90 TYR A N 1
ATOM 747 C CA . TYR A 1 90 ? 12.600 4.605 0.397 1.00 85.75 90 TYR A CA 1
ATOM 748 C C . TYR A 1 90 ? 12.165 3.435 1.308 1.00 85.75 90 TYR A C 1
ATOM 750 O O . TYR A 1 90 ? 12.967 2.592 1.700 1.00 85.75 90 TYR A O 1
ATOM 758 N N . PHE A 1 91 ? 10.901 3.419 1.734 1.00 86.81 91 PHE A N 1
ATOM 759 C CA . PHE A 1 91 ? 10.310 2.387 2.583 1.00 86.81 91 PHE A CA 1
ATOM 760 C C . PHE A 1 91 ? 9.500 1.343 1.797 1.00 86.81 91 PHE A C 1
ATOM 762 O O . PHE A 1 91 ? 8.844 0.506 2.421 1.00 86.81 91 PHE A O 1
ATOM 769 N N . LEU A 1 92 ? 9.501 1.406 0.466 1.00 90.56 92 LEU A N 1
ATOM 770 C CA . LEU A 1 92 ? 8.811 0.500 -0.443 1.00 90.56 92 LEU A CA 1
ATOM 771 C C . LEU A 1 92 ? 9.813 -0.503 -1.018 1.00 90.56 92 LEU A C 1
ATOM 773 O O . LEU A 1 92 ? 10.873 -0.123 -1.491 1.00 90.56 92 LEU A O 1
ATOM 777 N N . ASN A 1 93 ? 9.479 -1.787 -0.970 1.00 88.81 93 ASN A N 1
ATOM 778 C CA . ASN A 1 93 ? 10.308 -2.860 -1.514 1.00 88.81 93 ASN A CA 1
ATOM 779 C C . ASN A 1 93 ? 9.451 -3.835 -2.310 1.00 88.81 93 ASN A C 1
ATOM 781 O O . ASN A 1 93 ? 8.242 -3.926 -2.091 1.00 88.81 93 ASN A O 1
ATOM 785 N N . TYR A 1 94 ? 10.080 -4.623 -3.176 1.00 87.12 94 TYR A N 1
ATOM 786 C CA . TYR A 1 94 ? 9.431 -5.806 -3.726 1.00 87.12 94 TYR A CA 1
ATOM 787 C C . TYR A 1 94 ? 9.053 -6.769 -2.598 1.00 87.12 94 TYR A C 1
ATOM 789 O O . TYR A 1 94 ? 9.822 -7.004 -1.662 1.00 87.12 94 TYR A O 1
ATOM 797 N N . TYR A 1 95 ? 7.843 -7.318 -2.666 1.00 83.75 95 TYR A N 1
ATOM 798 C CA . TYR A 1 95 ? 7.458 -8.401 -1.778 1.00 83.75 95 TYR A CA 1
ATOM 799 C C . TYR A 1 95 ? 8.093 -9.695 -2.288 1.00 83.75 95 TY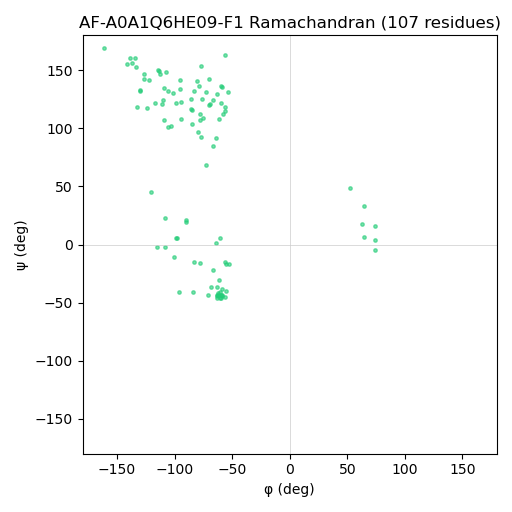R A C 1
ATOM 801 O O . TYR A 1 95 ? 7.536 -10.382 -3.142 1.00 83.75 95 TYR A O 1
ATOM 809 N N . TYR A 1 96 ? 9.275 -10.021 -1.771 1.00 67.25 96 TYR A N 1
ATOM 810 C CA . TYR A 1 96 ? 9.877 -11.323 -2.009 1.00 67.25 96 TYR A CA 1
ATOM 811 C C . TYR A 1 96 ? 9.242 -12.365 -1.097 1.00 67.25 96 TYR A C 1
ATOM 813 O O . TYR A 1 96 ? 9.008 -12.144 0.095 1.00 67.25 96 TYR A O 1
ATOM 821 N N . ASN A 1 97 ? 8.956 -13.521 -1.685 1.00 58.62 97 ASN A N 1
ATOM 822 C CA . ASN A 1 97 ? 8.478 -14.689 -0.980 1.00 58.62 97 ASN A CA 1
ATOM 823 C C . ASN A 1 97 ? 9.570 -15.165 -0.005 1.00 58.62 97 ASN A C 1
ATOM 825 O O . ASN A 1 97 ? 10.424 -15.965 -0.367 1.00 58.62 97 ASN A O 1
ATOM 829 N N . HIS A 1 98 ? 9.553 -14.700 1.248 1.00 55.38 98 HIS A N 1
ATOM 830 C CA . HIS A 1 98 ? 10.517 -15.126 2.280 1.00 55.38 98 HIS A CA 1
ATOM 831 C C . HIS A 1 98 ? 10.416 -16.625 2.642 1.00 55.38 98 HIS A C 1
ATOM 833 O O . HIS A 1 98 ? 11.123 -17.097 3.530 1.00 55.38 98 HIS A O 1
ATOM 839 N N . PHE A 1 99 ? 9.516 -17.369 1.995 1.00 55.00 99 PHE A N 1
ATOM 840 C CA . PHE A 1 99 ? 9.392 -18.815 2.128 1.00 55.00 99 PHE A CA 1
ATOM 841 C C . PHE A 1 99 ? 10.385 -19.579 1.238 1.00 55.00 99 PHE A C 1
ATOM 843 O O . PHE A 1 99 ? 10.617 -20.763 1.479 1.00 55.00 99 PHE A O 1
ATOM 850 N N . GLU A 1 100 ? 11.006 -18.920 0.256 1.00 52.22 100 GLU A N 1
ATOM 851 C CA . GLU A 1 100 ? 12.107 -19.495 -0.513 1.00 52.22 100 GLU A CA 1
ATOM 852 C C . GLU A 1 100 ? 13.418 -19.262 0.235 1.00 52.22 100 GLU A C 1
ATOM 854 O O . GLU A 1 100 ? 13.962 -18.158 0.290 1.00 52.22 100 GLU A O 1
ATOM 859 N N . LYS A 1 101 ? 13.907 -20.327 0.872 1.00 47.12 101 LYS A N 1
ATOM 860 C CA . LYS A 1 101 ? 15.267 -20.364 1.405 1.00 47.12 101 LYS A CA 1
ATOM 861 C C . LYS A 1 101 ? 16.227 -20.485 0.227 1.00 47.12 101 LYS A C 1
ATOM 863 O O . LYS A 1 101 ? 16.040 -21.363 -0.617 1.00 47.12 101 LYS A O 1
ATOM 868 N N . GLY A 1 102 ? 17.267 -19.653 0.197 1.00 57.72 102 GLY A N 1
ATOM 869 C CA . GLY A 1 102 ? 18.429 -19.932 -0.642 1.00 57.72 102 GLY A CA 1
ATOM 870 C C . GLY A 1 102 ? 19.018 -21.312 -0.310 1.00 57.72 102 GLY A C 1
ATOM 871 O O . GLY A 1 102 ? 18.722 -21.870 0.754 1.00 57.72 102 GLY A O 1
ATOM 872 N N . PRO A 1 103 ? 19.857 -21.891 -1.186 1.00 56.50 103 PRO A N 1
ATOM 873 C CA . PRO A 1 103 ? 20.510 -23.182 -0.933 1.00 56.50 103 PRO A CA 1
ATOM 874 C C . PRO A 1 103 ? 21.318 -23.224 0.381 1.00 56.50 103 PRO A C 1
ATOM 876 O O . PRO A 1 103 ? 21.615 -24.301 0.888 1.00 56.50 103 PRO A O 1
ATOM 879 N N . ASP A 1 104 ? 21.633 -22.065 0.960 1.00 64.94 104 ASP A N 1
ATOM 880 C CA . ASP A 1 104 ? 22.342 -21.861 2.224 1.00 64.94 104 ASP A CA 1
ATOM 881 C C . ASP A 1 104 ? 21.423 -21.585 3.434 1.00 64.94 104 ASP A C 1
ATOM 883 O O . ASP A 1 104 ? 21.900 -21.280 4.527 1.00 64.94 104 ASP A O 1
ATOM 887 N N . GLY A 1 105 ? 20.099 -21.671 3.271 1.00 53.06 105 GLY A N 1
ATOM 888 C CA . GLY A 1 105 ? 19.138 -21.410 4.344 1.00 53.06 105 GLY A CA 1
ATOM 889 C C . GLY A 1 105 ? 18.976 -19.930 4.705 1.00 53.06 105 GLY A C 1
ATOM 890 O O . GLY A 1 105 ? 18.216 -19.627 5.630 1.00 53.06 105 GLY A O 1
ATOM 891 N N . LYS A 1 106 ? 19.643 -19.011 3.993 1.00 46.75 106 LYS A N 1
ATOM 892 C CA . LYS A 1 106 ? 19.462 -17.572 4.185 1.00 46.75 106 LYS A CA 1
ATOM 893 C C . LYS A 1 106 ? 18.212 -17.095 3.459 1.00 46.75 106 LYS A C 1
ATOM 895 O O . LYS A 1 106 ? 17.881 -17.537 2.359 1.00 46.75 106 LYS A O 1
ATOM 900 N N . ILE A 1 107 ? 17.505 -16.187 4.120 1.00 46.03 107 ILE A N 1
ATOM 901 C CA . ILE A 1 107 ? 16.413 -15.433 3.517 1.00 46.03 107 ILE A CA 1
ATOM 902 C C . ILE A 1 107 ? 17.077 -14.378 2.631 1.00 46.03 107 ILE A C 1
ATOM 904 O O . ILE A 1 107 ? 17.929 -13.636 3.119 1.00 46.03 107 ILE A O 1
ATOM 908 N N . PHE A 1 108 ? 16.723 -14.323 1.345 1.00 46.41 108 PHE A N 1
ATOM 909 C CA . PHE A 1 108 ? 17.172 -13.232 0.480 1.00 46.41 108 PHE A CA 1
ATOM 910 C C . PHE A 1 108 ? 16.657 -11.903 1.059 1.00 46.41 108 PHE A C 1
ATOM 912 O O . PHE A 1 108 ? 15.454 -11.756 1.310 1.00 46.41 108 PHE A O 1
ATOM 919 N N . HIS A 1 109 ? 17.593 -11.000 1.356 1.00 48.66 109 HIS A N 1
ATOM 920 C CA . HIS A 1 109 ? 17.351 -9.656 1.881 1.00 48.66 109 HIS A CA 1
ATOM 921 C C . HIS A 1 109 ? 17.213 -8.648 0.747 1.00 48.66 109 HIS A C 1
ATOM 923 O O . HIS A 1 109 ? 18.000 -8.757 -0.220 1.00 48.66 109 HIS A O 1
#

Foldseek 3Di:
DDDDDPPPPDPPVCVQKDKFKKFFPDQCQVVLVCVCCVVVWDKDFAWDWDWDQDPNDTDTDIGGPDGRIMITIGGPVVVCCLDPVPPSRVRMDGPDPQVDQDPVRDRDD

Mean predicted aligned error: 10.22 Å

Nearest PDB structures (foldseek):
  8pim-assembly1_P  TM=8.374E-01  e=1.982E-05  Escherichia coli
  8pfj-assembly1_P  TM=8.415E-01  e=6.350E-05  Escherichia coli
  5ond-assembly2_B  TM=6.605E-01  e=1.865E-05  Escherichia coli
  5ond-assembly1_A  TM=6.672E-01  e=3.890E-05  Escherichia coli
  8f5g-assembly1_A  TM=6.928E-01  e=9.172E-05  Thermoanaerobacter pseudethanolicus

Solvent-accessible surface area (backbone atoms only — not comparable to full-atom values): 6745 Å² total; per-residue (Å²): 134,86,78,81,75,82,76,80,84,64,62,94,84,45,91,66,49,44,83,44,53,33,31,26,55,92,78,36,35,66,61,51,50,55,60,52,40,69,79,69,45,47,67,50,69,59,68,37,82,44,81,44,74,56,94,90,39,83,40,83,42,82,43,61,65,51,81,27,51,35,39,33,51,41,38,66,69,60,50,49,42,47,41,75,70,32,80,93,33,71,53,37,40,76,56,70,68,74,82,54,57,46,102,81,68,45,63,86,126

Radius of gyration: 17.19 Å; Cα contacts (8 Å, |Δi|>4): 150; chains: 1; bounding box: 38×42×51 Å

Secondary structure (DSSP, 8-state):
-----------TT-TTEEEEEEEEGGG-HHHHHHHHHHTT-EEE--EEEEEEEETTEEEEEEEESSTTEEEEEEEHHHHHHHHHT-GGGTTEEE---TT-B-TTSPBP-